Protein AF-A0A914RDG0-F1 (afdb_monomer)

Organism: Parascaris equorum (NCBI:txid6256)

Radius of gyration: 34.32 Å; Cα contacts (8 Å, |Δi|>4): 84; chains: 1; bounding box: 66×33×97 Å

pLDDT: mean 80.91, std 12.75, range [51.16, 95.94]

Mean predicted aligned error: 14.49 Å

Foldseek 3Di:
DVVVVVVVVVVVPCPVVVVVVVVVVVVVVVVVVVVCVVVVVVVVVVVVVVVVVVVVPPFQWWFWDDPPDPHTDTDGLVPDDPPTDTDDDPPHDDSDDDADDDDPDPWDWDQCCVPPVDRDTDTDDHD

Solvent-accessible surface area (backbone atoms only — not comparable to full-atom values): 8133 Å² total; per-residue (Å²): 113,70,70,59,57,54,52,56,68,64,62,70,76,50,74,78,49,58,68,53,48,68,55,45,56,62,49,53,53,50,48,52,51,53,51,51,50,53,53,49,55,52,54,51,56,59,57,51,52,59,55,53,52,55,59,70,69,56,71,59,65,31,40,35,50,54,93,95,54,93,63,82,37,82,42,52,34,90,73,66,55,97,85,66,45,71,61,84,57,95,90,59,76,84,68,63,97,76,80,73,85,78,79,92,59,98,72,51,72,45,80,45,33,93,82,71,72,44,87,64,63,44,76,64,78,66,132

InterPro domains:
  IPR001757 P-type ATPase [TIGR01494] (28-126)
  IPR008250 P-type ATPase, A domain superfamily [SSF81653] (59-126)
  IPR023298 P-type ATPase, transmembrane domain superfamily [SSF81665] (18-60)
  IPR059000 P-type ATPase, A domain [PF00122] (57-125)

Nearest PDB structures (foldseek):
  5ztf-assembly1_A  TM=7.591E-01  e=1.131E-08  Homo sapiens
  4kyt-assembly3_A  TM=6.337E-01  e=1.646E-08  Oryctolagus cuniculus
  7bt2-assembly1_A  TM=6.016E-01  e=7.774E-09  Homo sapiens
  4y3u-assembly1_A  TM=5.638E-01  e=1.282E-08  Oryctolagus cuniculus
  1su4-assembly1_A  TM=5.527E-01  e=1.282E-08  Oryctolagus cuniculus

Structure (mmCIF, N/CA/C/O backbone):
data_AF-A0A914RDG0-F1
#
_entry.id   AF-A0A914RDG0-F1
#
loop_
_atom_site.group_PDB
_atom_site.id
_atom_site.type_symbol
_atom_site.label_atom_id
_atom_site.label_alt_id
_atom_site.label_comp_id
_atom_site.label_asym_id
_atom_site.label_entity_id
_atom_site.label_seq_id
_atom_site.pdbx_PDB_ins_code
_atom_site.Cartn_x
_atom_site.Cartn_y
_atom_site.Cartn_z
_atom_site.occupancy
_atom_site.B_iso_or_equiv
_atom_site.auth_seq_id
_atom_site.auth_comp_id
_atom_site.auth_asym_id
_atom_site.auth_atom_id
_atom_site.pdbx_PDB_model_num
ATOM 1 N N . MET A 1 1 ? 46.664 15.955 -71.244 1.00 57.84 1 MET A N 1
ATOM 2 C CA . MET A 1 1 ? 45.472 15.389 -71.915 1.00 57.84 1 MET A CA 1
ATOM 3 C C . MET A 1 1 ? 45.137 13.990 -71.394 1.00 57.84 1 MET A C 1
ATOM 5 O O . MET A 1 1 ? 44.051 13.837 -70.863 1.00 57.84 1 MET A O 1
ATOM 9 N N . MET A 1 2 ? 46.070 13.022 -71.398 1.00 64.81 2 MET A N 1
ATOM 10 C CA . MET A 1 2 ? 45.848 11.676 -70.817 1.00 64.81 2 MET A CA 1
ATOM 11 C C . MET A 1 2 ? 45.463 11.668 -69.326 1.00 64.81 2 MET A C 1
ATOM 13 O O . MET A 1 2 ? 44.592 10.904 -68.937 1.00 64.81 2 MET A O 1
ATOM 17 N N . LEU A 1 3 ? 46.059 12.535 -68.496 1.00 60.88 3 LEU A N 1
ATOM 18 C CA . LEU A 1 3 ? 45.770 12.569 -67.053 1.00 60.88 3 LEU A CA 1
ATOM 19 C C . LEU A 1 3 ? 44.309 12.956 -66.739 1.00 60.88 3 LEU A C 1
ATOM 21 O O . LEU A 1 3 ? 43.731 12.453 -65.787 1.00 60.88 3 LEU A O 1
ATOM 25 N N . ILE A 1 4 ? 43.711 13.815 -67.574 1.00 74.38 4 ILE A N 1
ATOM 26 C CA . ILE A 1 4 ? 42.314 14.259 -67.440 1.00 74.38 4 ILE A CA 1
ATOM 27 C C . ILE A 1 4 ? 41.356 13.138 -67.869 1.00 74.38 4 ILE A C 1
ATOM 29 O O . ILE A 1 4 ? 40.337 12.934 -67.226 1.00 74.38 4 ILE A O 1
ATOM 33 N N . GLN A 1 5 ? 41.707 12.362 -68.902 1.00 71.31 5 GLN A N 1
ATOM 34 C CA . GLN A 1 5 ? 40.920 11.192 -69.311 1.00 71.31 5 GLN A CA 1
ATOM 35 C C . GLN A 1 5 ? 40.972 10.048 -68.292 1.00 71.31 5 GLN A C 1
ATOM 37 O O . GLN A 1 5 ? 39.977 9.356 -68.130 1.00 71.31 5 GLN A O 1
ATOM 42 N N . VAL A 1 6 ? 42.100 9.851 -67.600 1.00 73.25 6 VAL A N 1
ATOM 43 C CA . VAL A 1 6 ? 42.209 8.834 -66.540 1.00 73.25 6 VAL A CA 1
ATOM 44 C C . VAL A 1 6 ? 41.375 9.225 -65.321 1.00 73.25 6 VAL A C 1
ATOM 46 O O . VAL A 1 6 ? 40.665 8.378 -64.797 1.00 73.25 6 VAL A O 1
ATOM 49 N N . LEU A 1 7 ? 41.404 10.498 -64.907 1.00 67.56 7 LEU A N 1
ATOM 50 C CA . LEU A 1 7 ? 40.560 10.995 -63.813 1.00 67.56 7 LEU A CA 1
ATOM 51 C C . LEU A 1 7 ? 39.064 10.879 -64.141 1.00 67.56 7 LEU A C 1
ATOM 53 O O . LEU A 1 7 ? 38.317 10.363 -63.321 1.00 67.56 7 LEU A O 1
ATOM 57 N N . ALA A 1 8 ? 38.654 11.234 -65.363 1.00 69.38 8 ALA A N 1
ATOM 58 C CA . ALA A 1 8 ? 37.257 11.118 -65.791 1.00 69.38 8 ALA A CA 1
ATOM 59 C C . ALA A 1 8 ? 36.732 9.665 -65.787 1.00 69.38 8 ALA A C 1
ATOM 61 O O . ALA A 1 8 ? 35.561 9.441 -65.511 1.00 69.38 8 ALA A O 1
ATOM 62 N N . LEU A 1 9 ? 37.598 8.674 -66.040 1.00 67.75 9 LEU A N 1
ATOM 63 C CA . LEU A 1 9 ? 37.241 7.245 -66.035 1.00 67.75 9 LEU A CA 1
ATOM 64 C C . LEU A 1 9 ? 37.124 6.664 -64.610 1.00 67.75 9 LEU A C 1
ATOM 66 O O . LEU A 1 9 ? 36.488 5.632 -64.419 1.00 67.75 9 LEU A O 1
ATOM 70 N N . PHE A 1 10 ? 37.724 7.324 -63.611 1.00 62.94 10 PHE A N 1
ATOM 71 C CA . PHE A 1 10 ? 37.555 6.998 -62.188 1.00 62.94 10 PHE A CA 1
ATOM 72 C C . PHE A 1 10 ? 36.337 7.690 -61.557 1.00 62.94 10 PHE A C 1
ATOM 74 O O . PHE A 1 10 ? 35.834 7.210 -60.547 1.00 62.94 10 PHE A O 1
ATOM 81 N N . GLU A 1 11 ? 35.849 8.779 -62.153 1.00 62.38 11 GLU A N 1
ATOM 82 C CA . GLU A 1 11 ? 34.732 9.583 -61.635 1.00 62.38 11 GLU A CA 1
ATOM 83 C C . GLU A 1 11 ? 33.350 9.030 -62.054 1.00 62.38 11 GLU A C 1
ATOM 85 O O . GLU A 1 11 ? 32.352 9.291 -61.392 1.00 62.38 11 GLU A O 1
ATOM 90 N N . GLU A 1 12 ? 33.280 8.175 -63.085 1.00 55.28 12 GLU A N 1
ATOM 91 C CA . GLU A 1 12 ? 32.034 7.514 -63.524 1.00 55.28 12 GLU A CA 1
ATOM 92 C C . GLU A 1 12 ? 31.581 6.333 -62.631 1.00 55.28 12 GLU A C 1
ATOM 94 O O . GLU A 1 12 ? 30.496 5.792 -62.841 1.00 55.28 12 GLU A O 1
ATOM 99 N N . HIS A 1 13 ? 32.362 5.915 -61.622 1.00 52.62 13 HIS A N 1
ATOM 100 C CA . HIS A 1 13 ? 32.046 4.728 -60.804 1.00 52.62 13 HIS A CA 1
ATOM 101 C C . HIS A 1 13 ? 31.286 5.026 -59.486 1.00 52.62 13 HIS A C 1
ATOM 103 O O . HIS A 1 13 ? 30.970 4.092 -58.745 1.00 52.62 13 HIS A O 1
ATOM 109 N N . ASP A 1 14 ? 30.943 6.287 -59.195 1.00 57.38 14 ASP A N 1
ATOM 110 C CA . ASP A 1 14 ? 30.304 6.676 -57.920 1.00 57.38 14 ASP A CA 1
ATOM 111 C C . ASP A 1 14 ? 28.808 7.042 -58.008 1.00 57.38 14 ASP A C 1
ATOM 113 O O . ASP A 1 14 ? 28.133 7.128 -56.979 1.00 57.38 14 ASP A O 1
ATOM 117 N N . ASP A 1 15 ? 28.231 7.160 -59.207 1.00 56.81 15 ASP A N 1
ATOM 118 C CA . ASP A 1 15 ? 26.860 7.680 -59.370 1.00 56.81 15 ASP A CA 1
ATOM 119 C C . ASP A 1 15 ? 25.752 6.701 -58.920 1.00 56.81 15 ASP A C 1
ATOM 121 O O . ASP A 1 15 ? 24.653 7.112 -58.542 1.00 56.81 15 ASP A O 1
ATOM 125 N N . GLN A 1 16 ? 26.027 5.391 -58.878 1.00 51.16 16 GLN A N 1
ATOM 126 C CA . GLN A 1 16 ? 25.076 4.411 -58.327 1.00 51.16 16 GLN A CA 1
ATOM 127 C C . GLN A 1 16 ? 25.119 4.346 -56.787 1.00 51.16 16 GLN A C 1
ATOM 129 O O . GLN A 1 16 ? 24.197 3.821 -56.158 1.00 51.16 16 GLN A O 1
ATOM 134 N N . THR A 1 17 ? 26.157 4.916 -56.168 1.00 56.19 17 THR A N 1
ATOM 135 C CA . THR A 1 17 ? 26.386 4.871 -54.719 1.00 56.19 17 THR A CA 1
ATOM 136 C C . THR A 1 17 ? 25.633 5.991 -53.994 1.00 56.19 17 THR A C 1
ATOM 138 O O . THR A 1 17 ? 25.120 5.756 -52.902 1.00 56.19 17 THR A O 1
ATOM 141 N N . SER A 1 18 ? 25.458 7.172 -54.603 1.00 57.19 18 SER A N 1
ATOM 142 C CA . SER A 1 18 ? 24.853 8.352 -53.949 1.00 57.19 18 SER A CA 1
ATOM 143 C C . SER A 1 18 ? 23.359 8.221 -53.622 1.00 57.19 18 SER A C 1
ATOM 145 O O . SER A 1 18 ? 22.898 8.725 -52.598 1.00 57.19 18 SER A O 1
ATOM 147 N N . ALA A 1 19 ? 22.581 7.533 -54.463 1.00 57.88 19 ALA A N 1
ATOM 148 C CA . ALA A 1 19 ? 21.163 7.296 -54.177 1.00 57.88 19 ALA A CA 1
ATOM 149 C C . ALA A 1 19 ? 20.977 6.240 -53.076 1.00 57.88 19 ALA A C 1
ATOM 151 O O . ALA A 1 19 ? 20.054 6.338 -52.272 1.00 57.88 19 ALA A O 1
ATOM 152 N N . VAL A 1 20 ? 21.865 5.244 -53.014 1.00 60.59 20 VAL A N 1
ATOM 153 C CA . VAL A 1 20 ? 21.817 4.186 -51.998 1.00 60.59 20 VAL A CA 1
ATOM 154 C C . VAL A 1 20 ? 22.276 4.734 -50.645 1.00 60.59 20 VAL A C 1
ATOM 156 O O . VAL A 1 20 ? 21.608 4.490 -49.643 1.00 60.59 20 VAL A O 1
ATOM 159 N N . THR A 1 21 ? 23.338 5.546 -50.595 1.00 62.62 21 THR A N 1
ATOM 160 C CA . THR A 1 21 ? 23.812 6.170 -49.346 1.00 62.62 21 THR A CA 1
ATOM 161 C C . THR A 1 21 ? 22.784 7.122 -48.732 1.00 62.62 21 THR A C 1
ATOM 163 O O . THR A 1 21 ? 22.604 7.098 -47.513 1.00 62.62 21 THR A O 1
ATOM 166 N N . ALA A 1 22 ? 22.029 7.862 -49.555 1.00 68.62 22 ALA A N 1
ATOM 167 C CA . ALA A 1 22 ? 20.974 8.769 -49.089 1.00 68.62 22 ALA A CA 1
ATOM 168 C C . ALA A 1 22 ? 19.852 8.064 -48.299 1.00 68.62 22 ALA A C 1
ATOM 170 O O . ALA A 1 22 ? 19.275 8.658 -47.389 1.00 68.62 22 ALA A O 1
ATOM 171 N N . PHE A 1 23 ? 19.547 6.797 -48.608 1.00 74.56 23 PHE A N 1
ATOM 172 C CA . PHE A 1 23 ? 18.579 5.996 -47.844 1.00 74.56 23 PHE A CA 1
ATOM 173 C C . PHE A 1 23 ? 19.227 5.144 -46.745 1.00 74.56 23 PHE A C 1
ATOM 175 O O . PHE A 1 23 ? 18.549 4.770 -45.787 1.00 74.56 23 PHE A O 1
ATOM 182 N N . VAL A 1 24 ? 20.527 4.855 -46.842 1.00 81.88 24 VAL A N 1
ATOM 183 C CA . VAL A 1 24 ? 21.267 4.078 -45.835 1.00 81.88 24 VAL A CA 1
ATOM 184 C C . VAL A 1 24 ? 21.452 4.869 -44.541 1.00 81.88 24 VAL A C 1
ATOM 186 O O . VAL A 1 24 ? 21.242 4.308 -43.469 1.00 81.88 24 VAL A O 1
ATOM 189 N N . GLU A 1 25 ? 21.774 6.163 -44.604 1.00 79.44 25 GLU A N 1
ATOM 190 C CA . GLU A 1 25 ? 21.945 7.001 -43.404 1.00 79.44 25 GLU A CA 1
ATOM 191 C C . GLU A 1 25 ? 20.705 7.026 -42.480 1.00 79.44 25 GLU A C 1
ATOM 193 O O . GLU A 1 25 ? 20.824 6.635 -41.312 1.00 79.44 25 GLU A O 1
ATOM 198 N N . PRO A 1 26 ? 19.497 7.405 -42.952 1.00 86.25 26 PRO A N 1
ATOM 199 C CA . PRO A 1 26 ? 18.299 7.394 -42.112 1.00 86.25 26 PRO A CA 1
ATOM 200 C C . PRO A 1 26 ? 17.902 5.978 -41.674 1.00 86.25 26 PRO A C 1
ATOM 202 O O . PRO A 1 26 ? 17.372 5.805 -40.575 1.00 86.25 26 PRO A O 1
ATOM 205 N N . PHE A 1 27 ? 18.189 4.956 -42.487 1.00 87.69 27 PHE A N 1
ATOM 206 C CA . PHE A 1 27 ? 17.930 3.562 -42.129 1.00 87.69 27 PHE A CA 1
ATOM 207 C C . PHE A 1 27 ? 18.814 3.088 -40.967 1.00 87.69 27 PHE A C 1
ATOM 209 O O . PHE A 1 27 ? 18.317 2.458 -40.034 1.00 87.69 27 PHE A O 1
ATOM 216 N N . VAL A 1 28 ? 20.104 3.431 -40.974 1.00 88.69 28 VAL A N 1
ATOM 217 C CA . VAL A 1 28 ? 21.034 3.098 -39.884 1.00 88.69 28 VAL A CA 1
ATOM 218 C C . VAL A 1 28 ? 20.631 3.807 -38.589 1.00 88.69 28 VAL A C 1
ATOM 220 O O . VAL A 1 28 ? 20.609 3.175 -37.533 1.00 88.69 28 VAL A O 1
ATOM 223 N N . ILE A 1 29 ? 20.244 5.085 -38.658 1.00 90.44 29 ILE A N 1
ATOM 224 C CA . ILE A 1 29 ? 19.747 5.830 -37.489 1.00 90.44 29 ILE A CA 1
ATOM 225 C C . ILE A 1 29 ? 18.484 5.167 -36.925 1.00 90.44 29 ILE A C 1
ATOM 227 O O . ILE A 1 29 ? 18.398 4.937 -35.718 1.00 90.44 29 ILE A O 1
ATOM 231 N N . LEU A 1 30 ? 17.525 4.809 -37.786 1.00 92.44 30 LEU A N 1
ATOM 232 C CA . LEU A 1 30 ? 16.301 4.121 -37.373 1.00 92.44 30 LEU A CA 1
ATOM 233 C C . LEU A 1 30 ? 16.607 2.773 -36.706 1.00 92.44 30 LEU A C 1
ATOM 235 O O . LEU A 1 30 ? 16.019 2.450 -35.675 1.00 92.44 30 LEU A O 1
ATOM 239 N N . LEU A 1 31 ? 17.557 2.013 -37.252 1.00 94.31 31 LEU A N 1
ATOM 240 C CA . LEU A 1 31 ? 17.991 0.737 -36.687 1.00 94.31 31 LEU A CA 1
ATOM 241 C C . LEU A 1 31 ? 18.600 0.921 -35.290 1.00 94.31 31 LEU A C 1
ATOM 243 O O . LEU A 1 31 ? 18.240 0.183 -34.373 1.00 94.31 31 LEU A O 1
ATOM 247 N N . ILE A 1 32 ? 19.458 1.929 -35.098 1.00 95.12 32 ILE A N 1
ATOM 248 C CA . ILE A 1 32 ? 20.034 2.259 -33.784 1.00 95.12 32 ILE A CA 1
ATOM 249 C C . ILE A 1 32 ? 18.934 2.657 -32.792 1.00 95.12 32 ILE A C 1
ATOM 251 O O . ILE A 1 32 ? 18.952 2.203 -31.650 1.00 95.12 32 ILE A O 1
ATOM 255 N N . LEU A 1 33 ? 17.954 3.462 -33.213 1.00 95.94 33 LEU A N 1
ATOM 256 C CA . LEU A 1 33 ? 16.827 3.847 -32.358 1.00 95.94 33 LEU A CA 1
ATOM 257 C C . LEU A 1 33 ? 15.982 2.639 -31.943 1.00 95.94 33 LEU A C 1
ATOM 259 O O . LEU A 1 33 ? 15.647 2.518 -30.768 1.00 95.94 33 LEU A O 1
ATOM 263 N N . ILE A 1 34 ? 15.682 1.723 -32.869 1.00 95.56 34 ILE A N 1
ATOM 264 C CA . ILE A 1 34 ? 14.944 0.486 -32.571 1.00 95.56 34 ILE A CA 1
ATOM 265 C C . ILE A 1 34 ? 15.741 -0.402 -31.611 1.00 95.56 34 ILE A C 1
ATOM 267 O O . ILE A 1 34 ? 15.174 -0.932 -30.652 1.00 95.56 34 ILE A O 1
ATOM 271 N N . ALA A 1 35 ? 17.049 -0.547 -31.833 1.00 94.31 35 ALA A N 1
ATOM 272 C CA . ALA A 1 35 ? 17.922 -1.312 -30.951 1.00 94.31 35 ALA A CA 1
ATOM 273 C C . ALA A 1 35 ? 17.952 -0.706 -29.538 1.00 94.31 35 ALA A C 1
ATOM 275 O O . ALA A 1 35 ? 17.710 -1.418 -28.563 1.00 94.31 35 ALA A O 1
ATOM 276 N N . ASN A 1 36 ? 18.154 0.610 -29.427 1.00 94.56 36 ASN A N 1
ATOM 277 C CA . ASN A 1 36 ? 18.160 1.323 -28.150 1.00 94.56 36 ASN A CA 1
ATOM 278 C C . ASN A 1 36 ? 16.804 1.251 -27.441 1.00 94.56 36 ASN A C 1
ATOM 280 O O . ASN A 1 36 ? 16.768 1.023 -26.237 1.00 94.56 36 ASN A O 1
ATOM 284 N N . ALA A 1 37 ? 15.693 1.386 -28.169 1.00 92.69 37 ALA A N 1
ATOM 285 C CA . ALA A 1 37 ? 14.354 1.252 -27.603 1.00 92.69 37 ALA A CA 1
ATOM 286 C C . ALA A 1 37 ? 14.096 -0.174 -27.099 1.00 92.69 37 ALA A C 1
ATOM 288 O O . ALA A 1 37 ? 13.584 -0.352 -26.000 1.00 92.69 37 ALA A O 1
ATOM 289 N N . THR A 1 38 ? 14.498 -1.194 -27.861 1.00 92.62 38 THR A N 1
ATOM 290 C CA . THR A 1 38 ? 14.329 -2.602 -27.465 1.00 92.62 38 THR A CA 1
ATOM 291 C C . THR A 1 38 ? 15.142 -2.925 -26.212 1.00 92.62 38 THR A C 1
ATOM 293 O O . THR A 1 38 ? 14.619 -3.526 -25.274 1.00 92.62 38 THR A O 1
ATOM 296 N N . VAL A 1 39 ? 16.407 -2.495 -26.169 1.00 92.00 39 VAL A N 1
ATOM 297 C CA . VAL A 1 39 ? 17.270 -2.655 -24.990 1.00 92.00 39 VAL A CA 1
ATOM 298 C C . VAL A 1 39 ? 16.719 -1.864 -23.803 1.00 92.00 39 VAL A C 1
ATOM 300 O O . VAL A 1 39 ? 16.671 -2.405 -22.701 1.00 92.00 39 VAL A O 1
ATOM 303 N N . GLY A 1 40 ? 16.253 -0.632 -24.023 1.00 88.31 40 GLY A N 1
ATOM 304 C CA . GLY A 1 40 ? 15.640 0.209 -22.995 1.00 88.31 40 GLY A CA 1
ATOM 305 C C . GLY A 1 40 ? 14.410 -0.446 -22.369 1.00 88.31 40 GLY A C 1
ATOM 306 O O . GLY A 1 40 ? 14.372 -0.633 -21.157 1.00 88.31 40 GLY A O 1
ATOM 307 N N . VAL A 1 41 ? 13.463 -0.907 -23.194 1.00 89.44 41 VAL A N 1
ATOM 308 C CA . VAL A 1 41 ? 12.257 -1.613 -22.727 1.00 89.44 41 VAL A CA 1
ATOM 309 C C . VAL A 1 41 ? 12.619 -2.905 -21.992 1.00 89.44 41 VAL A C 1
ATOM 311 O O . VAL A 1 41 ? 11.995 -3.239 -20.987 1.00 89.44 41 VAL A O 1
ATOM 314 N N . TRP A 1 42 ? 13.626 -3.653 -22.454 1.00 86.06 42 TRP A N 1
ATOM 315 C CA . TRP A 1 42 ? 14.043 -4.873 -21.760 1.00 86.06 42 TRP A CA 1
ATOM 316 C C . TRP A 1 42 ? 14.661 -4.575 -20.385 1.00 86.06 42 TRP A C 1
ATOM 318 O O . TRP A 1 42 ? 14.346 -5.257 -19.408 1.00 86.06 42 TRP A O 1
ATOM 328 N N . GLN A 1 43 ? 15.496 -3.541 -20.282 1.00 82.88 43 GLN A N 1
ATOM 329 C CA . GLN A 1 43 ? 16.085 -3.124 -19.008 1.00 82.88 43 GLN A CA 1
ATOM 330 C C . GLN A 1 43 ? 15.025 -2.619 -18.023 1.00 82.88 43 GLN A C 1
ATOM 332 O O . GLN A 1 43 ? 15.079 -2.974 -16.846 1.00 82.88 43 GLN A O 1
ATOM 337 N N . GLU A 1 44 ? 14.041 -1.860 -18.506 1.00 81.00 44 GLU A N 1
ATOM 338 C CA . GLU A 1 44 ? 12.943 -1.335 -17.690 1.00 81.00 44 GLU A CA 1
ATOM 339 C C . GLU A 1 44 ? 12.074 -2.464 -17.123 1.00 81.00 44 GLU A C 1
ATOM 341 O O . GLU A 1 44 ? 11.879 -2.548 -15.909 1.00 81.00 44 GLU A O 1
ATOM 346 N N . ARG A 1 45 ? 11.675 -3.431 -17.963 1.00 76.00 45 ARG A N 1
ATOM 347 C CA . ARG A 1 45 ? 10.885 -4.590 -17.506 1.00 76.00 45 ARG A CA 1
ATOM 348 C C . ARG A 1 45 ? 11.626 -5.456 -16.486 1.00 76.00 45 ARG A C 1
ATOM 350 O O . ARG A 1 45 ? 11.000 -5.992 -15.573 1.00 76.00 45 ARG A O 1
ATOM 357 N N . ASN A 1 46 ? 12.947 -5.594 -16.615 1.00 74.94 46 ASN A N 1
ATOM 358 C CA . ASN A 1 46 ? 13.754 -6.317 -15.629 1.00 74.94 46 ASN A CA 1
ATOM 359 C C . ASN A 1 46 ? 13.845 -5.578 -14.284 1.00 74.94 46 ASN A C 1
ATOM 361 O O . ASN A 1 46 ? 13.923 -6.232 -13.244 1.00 74.94 46 ASN A O 1
ATOM 365 N N . ALA A 1 47 ? 13.848 -4.243 -14.289 1.00 69.69 47 ALA A N 1
ATOM 366 C CA . ALA A 1 47 ? 13.901 -3.445 -13.068 1.00 69.69 47 ALA A CA 1
ATOM 367 C C . ALA A 1 47 ? 12.564 -3.470 -12.303 1.00 69.69 47 ALA A C 1
ATOM 369 O O . ALA A 1 47 ? 12.560 -3.632 -11.082 1.00 69.69 47 ALA A O 1
ATOM 370 N N . GLU A 1 48 ? 11.436 -3.373 -13.011 1.00 68.38 48 GLU A N 1
ATOM 371 C CA . GLU A 1 48 ? 10.096 -3.397 -12.404 1.00 68.38 48 GLU A CA 1
ATOM 372 C C . GLU A 1 48 ? 9.764 -4.755 -11.769 1.00 68.38 48 GLU A C 1
ATOM 374 O O . GLU A 1 48 ? 9.258 -4.809 -10.646 1.00 68.38 48 GLU A O 1
ATOM 379 N N . GLY A 1 49 ? 10.125 -5.860 -12.432 1.00 69.00 49 GLY A N 1
ATOM 380 C CA . GLY A 1 49 ? 9.804 -7.208 -11.950 1.00 69.00 49 GLY A CA 1
ATOM 381 C C . GLY A 1 49 ? 10.400 -7.547 -10.578 1.00 69.00 49 GLY A C 1
ATOM 382 O O . GLY A 1 49 ? 9.790 -8.285 -9.805 1.00 69.00 49 GLY A O 1
ATOM 383 N N . ALA A 1 50 ? 11.563 -6.984 -10.235 1.00 63.50 50 ALA A N 1
ATOM 384 C CA . ALA A 1 50 ? 12.186 -7.203 -8.929 1.00 63.50 50 ALA A CA 1
ATOM 385 C C . ALA A 1 50 ? 11.425 -6.501 -7.789 1.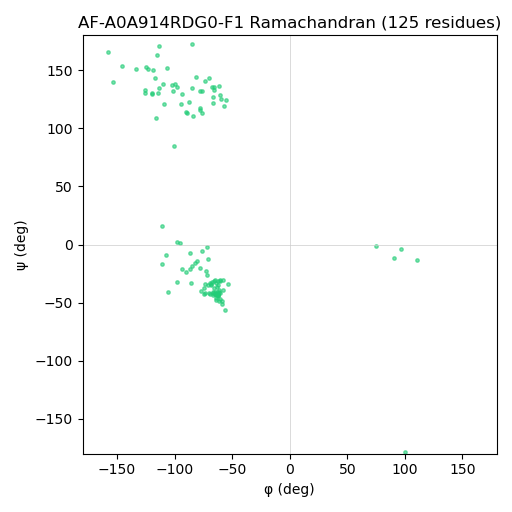00 63.50 50 ALA A C 1
ATOM 387 O O . ALA A 1 50 ? 11.353 -7.029 -6.680 1.00 63.50 50 ALA A O 1
ATOM 388 N N . ILE A 1 51 ? 10.845 -5.328 -8.055 1.00 63.75 51 ILE A N 1
ATOM 389 C CA . ILE A 1 51 ? 10.083 -4.555 -7.064 1.00 63.75 51 ILE A CA 1
ATOM 390 C C . ILE A 1 51 ? 8.689 -5.161 -6.869 1.00 63.75 51 ILE A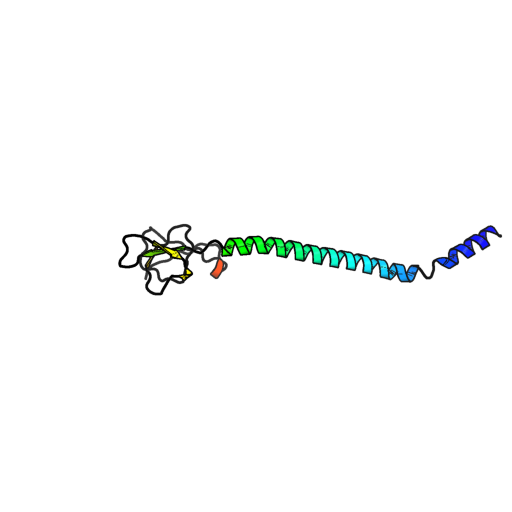 C 1
ATOM 392 O O . ILE A 1 51 ? 8.221 -5.248 -5.733 1.00 63.75 51 ILE A O 1
ATOM 396 N N . GLU A 1 52 ? 8.047 -5.600 -7.954 1.00 66.19 52 GLU A N 1
ATOM 397 C CA . GLU A 1 52 ? 6.737 -6.265 -7.921 1.00 66.19 52 GLU A CA 1
ATOM 398 C C . GLU A 1 52 ? 6.794 -7.540 -7.065 1.00 66.19 52 GLU A C 1
ATOM 400 O O . GLU A 1 52 ? 6.010 -7.699 -6.131 1.00 66.19 52 GLU A O 1
ATOM 405 N N . ALA A 1 53 ? 7.802 -8.390 -7.300 1.00 60.78 53 ALA A N 1
ATOM 406 C CA . ALA A 1 53 ? 7.980 -9.626 -6.545 1.00 60.78 53 ALA A CA 1
ATOM 407 C C . ALA A 1 53 ? 8.198 -9.355 -5.048 1.00 60.78 53 ALA A C 1
ATOM 409 O O . ALA A 1 53 ? 7.619 -10.037 -4.210 1.00 60.78 53 ALA A O 1
ATOM 410 N N . LEU A 1 54 ? 8.986 -8.337 -4.681 1.00 60.19 54 LEU A N 1
ATOM 411 C CA . LEU A 1 54 ? 9.205 -7.994 -3.271 1.00 60.19 54 LEU A CA 1
ATOM 412 C C . LEU A 1 54 ? 7.929 -7.499 -2.575 1.00 60.19 54 LEU A C 1
ATOM 414 O O . LEU A 1 54 ? 7.708 -7.851 -1.418 1.00 60.19 54 LEU A O 1
ATOM 418 N N . L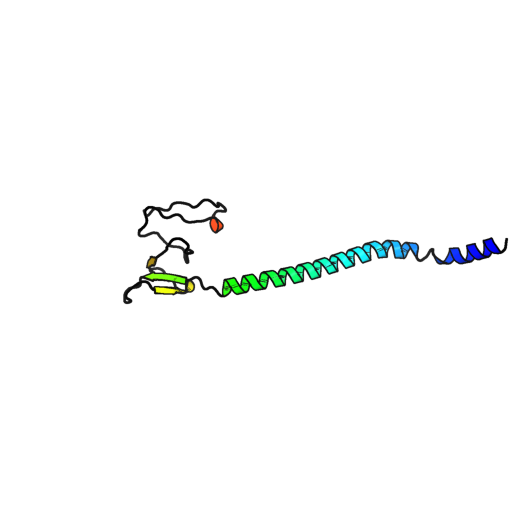YS A 1 55 ? 7.076 -6.735 -3.270 1.00 59.25 55 LYS A N 1
ATOM 419 C CA . LYS A 1 55 ? 5.777 -6.293 -2.733 1.00 59.25 55 LYS A CA 1
ATOM 420 C C . LYS A 1 55 ? 4.793 -7.448 -2.553 1.00 59.25 55 LYS A C 1
ATOM 422 O O . LYS A 1 55 ? 3.990 -7.414 -1.628 1.00 59.25 55 LYS A O 1
ATOM 427 N N . GLU A 1 56 ? 4.862 -8.464 -3.405 1.00 57.84 56 GLU A N 1
ATOM 428 C CA . GLU A 1 56 ? 4.012 -9.656 -3.310 1.00 57.84 56 GLU A CA 1
ATOM 429 C C . GLU A 1 56 ? 4.402 -10.561 -2.120 1.00 57.84 56 GLU A C 1
ATOM 431 O O . GLU A 1 56 ? 3.555 -11.254 -1.554 1.00 57.84 56 GLU A O 1
ATOM 436 N N . TYR A 1 57 ? 5.673 -10.515 -1.691 1.00 51.22 57 TYR A N 1
ATOM 437 C CA . TYR A 1 57 ? 6.202 -11.317 -0.578 1.00 51.22 57 TYR A CA 1
ATOM 438 C C . TYR A 1 57 ? 6.025 -10.709 0.817 1.00 51.22 57 TYR A C 1
ATOM 440 O O . TYR A 1 57 ? 6.296 -11.405 1.800 1.00 51.22 57 TYR A O 1
ATOM 448 N N . GLU A 1 58 ? 5.565 -9.465 0.940 1.00 59.22 58 GLU A N 1
ATOM 449 C CA . GLU A 1 58 ? 5.235 -8.863 2.233 1.00 59.22 58 GLU A CA 1
ATOM 450 C C . GLU A 1 58 ? 3.714 -8.926 2.437 1.00 59.22 58 GLU A C 1
ATOM 452 O O . GLU A 1 58 ? 3.000 -7.990 2.075 1.00 59.22 58 GLU A O 1
ATOM 457 N N . PRO A 1 59 ? 3.168 -10.050 2.955 1.00 61.50 59 PRO A N 1
ATOM 458 C CA . PRO A 1 59 ? 1.739 -10.144 3.186 1.00 61.50 59 PRO A CA 1
ATOM 459 C C . PRO A 1 59 ? 1.335 -9.038 4.153 1.00 61.50 59 PRO A C 1
ATOM 461 O O . PRO A 1 59 ? 1.884 -8.937 5.250 1.00 61.50 59 PRO A O 1
ATOM 464 N N . GLU A 1 60 ? 0.361 -8.222 3.757 1.00 76.50 60 GLU A N 1
ATOM 465 C CA . GLU A 1 60 ? -0.233 -7.250 4.665 1.00 76.50 60 GLU A CA 1
ATOM 466 C C . GLU A 1 60 ? -0.774 -8.005 5.880 1.00 76.50 60 GLU A C 1
ATOM 468 O O . GLU A 1 60 ? -1.609 -8.906 5.760 1.00 76.50 60 GLU A O 1
ATOM 473 N N . MET A 1 61 ? -0.242 -7.686 7.057 1.00 86.12 61 MET A N 1
ATOM 474 C CA . MET A 1 61 ? -0.655 -8.307 8.308 1.00 86.12 61 MET A CA 1
ATOM 475 C C . MET A 1 61 ? -1.626 -7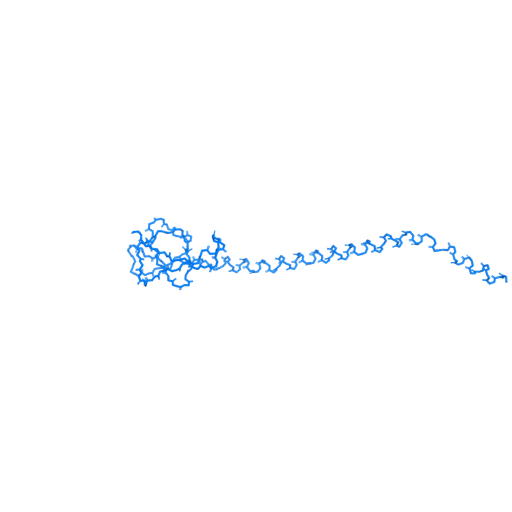.382 9.037 1.00 86.12 61 MET A C 1
ATOM 477 O O . MET A 1 61 ? -1.407 -6.176 9.129 1.00 86.12 61 MET A O 1
ATOM 481 N N . ALA A 1 62 ? -2.679 -7.961 9.604 1.00 90.12 62 ALA A N 1
ATOM 482 C CA . ALA A 1 62 ? -3.699 -7.267 10.372 1.00 90.12 62 ALA A CA 1
ATOM 483 C C . ALA A 1 62 ? -3.654 -7.699 11.842 1.00 90.12 62 ALA A C 1
ATOM 485 O O . ALA A 1 62 ? -3.590 -8.892 12.151 1.00 90.12 62 ALA A O 1
ATOM 486 N N . LYS A 1 63 ? -3.717 -6.723 12.753 1.00 91.81 63 LYS A N 1
ATOM 487 C CA . LYS A 1 63 ? -3.868 -6.945 14.197 1.00 91.81 63 LYS A CA 1
ATOM 488 C C . LYS A 1 63 ? -5.349 -7.129 14.510 1.00 91.81 63 LYS A C 1
ATOM 490 O O . LYS A 1 63 ? -6.107 -6.171 14.417 1.00 91.81 63 LYS A O 1
ATOM 495 N N . VAL A 1 64 ? -5.766 -8.332 14.885 1.00 92.56 64 VAL A N 1
ATOM 496 C CA . VAL A 1 64 ? -7.169 -8.651 15.183 1.00 92.56 64 VAL A CA 1
ATOM 497 C C . VAL A 1 64 ? -7.378 -9.102 16.619 1.00 92.56 64 VAL A C 1
ATOM 499 O O . VAL A 1 64 ? -6.522 -9.747 17.231 1.00 92.56 64 VAL A O 1
ATOM 502 N N . ILE A 1 65 ? -8.569 -8.810 17.128 1.00 90.19 65 ILE A N 1
ATOM 503 C CA . ILE A 1 65 ? -9.075 -9.244 18.423 1.00 90.19 65 ILE A CA 1
ATOM 504 C C . ILE A 1 65 ? -10.288 -10.139 18.142 1.00 90.19 65 ILE A C 1
ATOM 506 O O . ILE A 1 65 ? -11.334 -9.665 17.705 1.00 90.19 65 ILE A O 1
ATOM 510 N N . ARG A 1 66 ? -10.138 -11.450 18.366 1.00 88.69 66 ARG A N 1
ATOM 511 C CA . ARG A 1 66 ? -11.197 -12.460 18.187 1.00 88.69 66 ARG A CA 1
ATOM 512 C C . ARG A 1 66 ? -11.522 -13.126 19.520 1.00 88.69 66 ARG A C 1
ATOM 514 O O . ARG A 1 66 ? -10.618 -13.398 20.313 1.00 88.69 66 ARG A O 1
ATOM 521 N N . GLU A 1 67 ? -12.797 -13.431 19.744 1.00 77.69 67 GLU A N 1
ATOM 522 C CA . GLU A 1 67 ? -13.239 -14.149 20.940 1.00 77.69 67 GLU A CA 1
ATOM 523 C C . GLU A 1 67 ? -12.605 -15.550 21.009 1.00 77.69 67 GLU A C 1
ATOM 525 O O . GLU A 1 67 ? -12.506 -16.263 20.012 1.00 77.69 67 GLU A O 1
ATOM 530 N N . GLY A 1 68 ? -12.136 -15.940 22.197 1.00 75.62 68 GLY A N 1
ATOM 531 C CA . GLY A 1 68 ? -11.540 -17.261 22.443 1.00 75.62 68 GLY A CA 1
ATOM 532 C C . GLY A 1 68 ? -10.010 -17.325 22.388 1.00 75.62 68 GLY A C 1
ATOM 533 O O . GLY A 1 68 ? -9.437 -18.363 22.720 1.00 75.62 68 GLY A O 1
ATOM 534 N N . LYS A 1 69 ? -9.322 -16.231 22.046 1.00 76.38 69 LYS A N 1
ATOM 535 C CA . LYS A 1 69 ? -7.861 -16.129 22.169 1.00 76.38 69 LYS A CA 1
ATOM 536 C C . LYS A 1 69 ? -7.489 -14.898 22.991 1.00 76.38 69 LYS A C 1
ATOM 538 O O . LYS A 1 69 ? -8.016 -13.813 22.780 1.00 76.38 69 LYS A O 1
ATOM 543 N N . HIS A 1 70 ? -6.589 -15.082 23.954 1.00 72.44 70 HIS A N 1
ATOM 544 C CA . HIS A 1 70 ? -6.136 -13.999 24.820 1.00 72.44 70 HIS A CA 1
ATOM 545 C C . HIS A 1 70 ? -5.116 -13.132 24.071 1.00 72.44 70 HIS A C 1
ATOM 547 O O . HIS A 1 70 ? -4.031 -13.607 23.741 1.00 72.44 70 HIS A O 1
ATOM 553 N N . GLY A 1 71 ? -5.464 -11.866 23.833 1.00 81.81 71 GLY A N 1
ATOM 554 C CA . GLY A 1 71 ? -4.569 -10.855 23.264 1.00 81.81 71 GLY A CA 1
ATOM 555 C C . GLY A 1 71 ? -4.759 -10.580 21.769 1.00 81.81 71 GLY A C 1
ATOM 556 O O . GLY A 1 71 ? -5.638 -11.133 21.108 1.00 81.81 71 GLY A O 1
ATOM 557 N N . ILE A 1 72 ? -3.914 -9.681 21.260 1.00 86.06 72 ILE A N 1
ATOM 558 C CA . ILE A 1 72 ? -3.885 -9.251 19.859 1.00 86.06 72 ILE A CA 1
ATOM 559 C 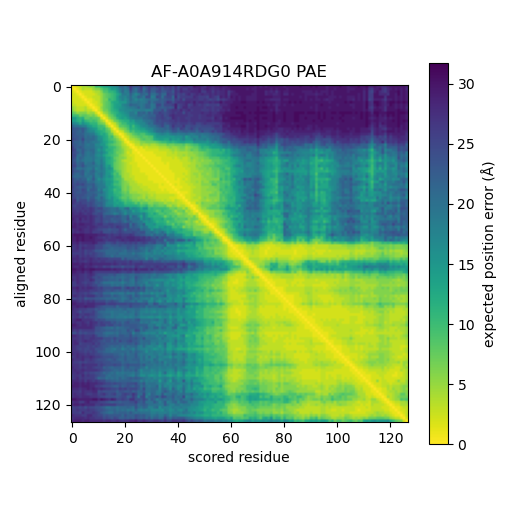C . ILE A 1 72 ? -3.226 -10.345 19.019 1.00 86.06 72 ILE A C 1
ATOM 561 O O . ILE A 1 72 ? -2.152 -10.844 19.362 1.00 86.06 72 ILE A O 1
ATOM 565 N N . GLN A 1 73 ? -3.853 -10.704 17.904 1.00 89.38 73 GLN A N 1
ATOM 566 C CA . GLN A 1 73 ? -3.309 -11.665 16.950 1.00 89.38 73 GLN A CA 1
ATOM 567 C C . GLN A 1 73 ? -2.905 -10.976 15.660 1.00 89.38 73 GLN A C 1
ATOM 569 O O . GLN A 1 73 ? -3.654 -10.162 15.134 1.00 89.38 73 GLN A O 1
ATOM 574 N N . MET A 1 74 ? -1.759 -11.372 15.116 1.00 89.19 74 MET A N 1
ATOM 575 C CA . MET A 1 74 ? -1.379 -11.025 13.753 1.00 89.19 74 MET A CA 1
ATOM 576 C C . MET A 1 74 ? -1.928 -12.103 12.820 1.00 89.19 74 MET A C 1
ATOM 578 O O . MET A 1 74 ? -1.490 -13.253 12.888 1.00 89.19 74 MET A O 1
ATOM 582 N N . ILE A 1 75 ? -2.880 -11.740 11.967 1.00 89.75 75 ILE A N 1
ATOM 583 C CA . ILE A 1 75 ? -3.360 -12.593 10.873 1.00 89.75 75 ILE A CA 1
ATOM 584 C C . ILE A 1 75 ? -3.023 -11.939 9.538 1.00 89.75 75 ILE A C 1
ATOM 586 O O . ILE A 1 75 ? -2.729 -10.746 9.485 1.00 89.75 75 ILE A O 1
ATOM 590 N N . ARG A 1 76 ? -3.061 -12.703 8.451 1.00 89.19 76 ARG A N 1
ATOM 591 C CA . ARG A 1 76 ? -2.932 -12.112 7.117 1.00 89.19 76 ARG A CA 1
ATOM 592 C C . ARG A 1 76 ? -4.195 -11.314 6.784 1.00 89.19 76 ARG A C 1
ATOM 594 O O . ARG A 1 76 ? -5.296 -11.736 7.128 1.00 89.19 76 ARG A O 1
ATOM 601 N N . ALA A 1 77 ? -4.050 -10.190 6.087 1.00 87.25 77 ALA A N 1
ATOM 602 C CA . ALA A 1 77 ? -5.169 -9.339 5.681 1.00 87.25 77 ALA A CA 1
ATOM 603 C C . ALA A 1 77 ? -6.207 -10.095 4.832 1.00 87.25 77 ALA A C 1
ATOM 605 O O . ALA A 1 77 ? -7.399 -9.834 4.938 1.00 87.25 77 ALA A O 1
ATOM 606 N N . ASN A 1 78 ? -5.778 -11.096 4.056 1.00 86.44 78 ASN A N 1
ATOM 607 C CA . ASN A 1 78 ? -6.669 -11.955 3.271 1.00 86.44 78 ASN A CA 1
ATOM 608 C C . ASN A 1 78 ? -7.517 -12.938 4.109 1.00 86.44 78 ASN A C 1
ATOM 610 O O . ASN A 1 78 ? -8.446 -13.537 3.575 1.00 86.44 78 ASN A O 1
ATOM 614 N N . GLU A 1 79 ? -7.213 -13.114 5.397 1.00 89.06 79 GLU A N 1
ATOM 615 C CA . GLU A 1 79 ? -7.973 -13.949 6.339 1.00 89.06 79 GLU A CA 1
ATOM 616 C C . GLU A 1 79 ? -8.955 -13.126 7.199 1.00 89.06 79 GLU A C 1
ATOM 618 O O . GLU A 1 79 ? -9.624 -13.683 8.081 1.00 89.06 79 GLU A O 1
ATOM 623 N N . LEU A 1 80 ? -9.031 -11.806 6.975 1.00 89.31 80 LEU A N 1
ATOM 624 C CA . LEU A 1 80 ? -10.0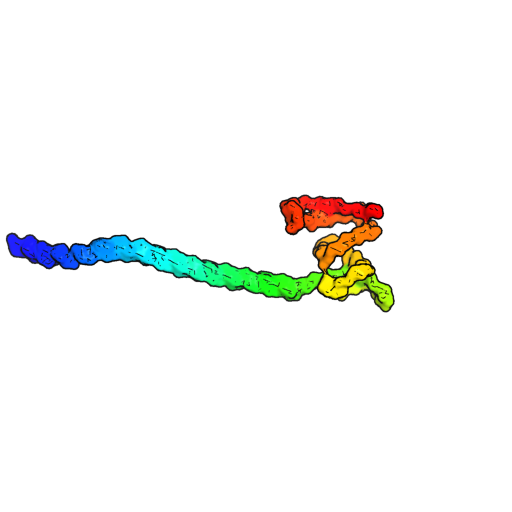04 -10.928 7.623 1.00 89.31 80 LEU A CA 1
ATOM 625 C C . LEU A 1 80 ? -11.418 -11.249 7.145 1.00 89.31 80 LEU A C 1
ATOM 627 O O . LEU A 1 80 ? -11.675 -11.384 5.947 1.00 89.31 80 LEU A O 1
ATOM 631 N N . VAL A 1 81 ? -12.351 -11.313 8.091 1.00 90.62 81 VAL A N 1
ATOM 632 C CA . VAL A 1 81 ? -13.775 -11.512 7.805 1.00 90.62 81 VAL A CA 1
ATOM 633 C C . VAL A 1 81 ? -14.617 -10.378 8.394 1.00 90.62 81 VAL A C 1
ATOM 635 O O . VAL A 1 81 ? -14.248 -9.805 9.425 1.00 90.62 81 VAL A O 1
ATOM 638 N N . PRO A 1 82 ? -15.771 -10.041 7.782 1.00 90.19 82 PRO A N 1
ATOM 639 C CA . PRO A 1 82 ? -16.696 -9.077 8.366 1.00 90.19 82 PRO A CA 1
ATOM 640 C C . PRO A 1 82 ? -17.095 -9.494 9.787 1.00 90.19 82 PRO A C 1
ATOM 642 O O . PRO A 1 82 ? -17.590 -10.601 9.997 1.00 90.19 82 PRO A O 1
ATOM 645 N N . GLY A 1 83 ? -16.882 -8.603 10.756 1.00 87.81 83 GLY A N 1
ATOM 646 C CA . GLY A 1 83 ? -17.101 -8.864 12.183 1.00 87.81 83 GLY A CA 1
ATOM 647 C C . GLY A 1 83 ? -15.816 -8.939 13.009 1.00 87.81 83 GLY A C 1
ATOM 648 O O . GLY A 1 83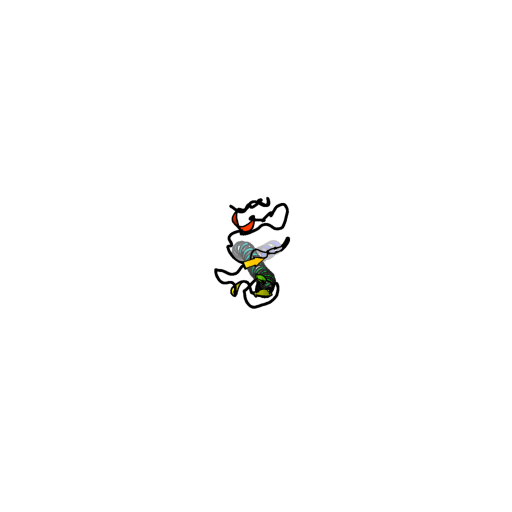 ? -15.888 -8.841 14.232 1.00 87.81 83 GLY A O 1
ATOM 649 N N . ASP A 1 84 ? -14.649 -9.043 12.368 1.00 90.44 84 ASP A N 1
ATOM 650 C CA . ASP A 1 84 ? -13.369 -8.933 13.067 1.00 90.44 84 ASP A CA 1
ATOM 651 C C . ASP A 1 84 ? -13.161 -7.523 13.639 1.00 90.44 84 ASP A C 1
ATOM 653 O O . ASP A 1 84 ? -13.377 -6.512 12.967 1.00 90.44 84 ASP A O 1
ATOM 657 N N . ILE A 1 85 ? -12.690 -7.456 14.888 1.00 91.19 85 ILE A N 1
ATOM 658 C CA . ILE A 1 85 ? -12.240 -6.209 15.509 1.00 91.19 85 ILE A CA 1
ATOM 659 C C . ILE A 1 85 ? -10.755 -6.055 15.203 1.00 91.19 85 ILE A C 1
ATOM 661 O O . ILE A 1 85 ? -9.937 -6.846 15.673 1.00 91.19 85 ILE A O 1
ATOM 665 N N . VAL A 1 86 ? -10.412 -5.035 14.422 1.00 91.88 86 VAL A N 1
ATOM 666 C CA . VAL A 1 86 ? -9.031 -4.734 14.034 1.00 91.88 86 VAL A CA 1
ATOM 667 C C . VAL A 1 86 ? -8.496 -3.576 14.871 1.00 91.88 86 VAL A C 1
ATOM 669 O O . VAL A 1 86 ? -9.183 -2.577 15.084 1.00 91.88 86 VAL A O 1
ATOM 672 N N . GLU A 1 87 ? -7.253 -3.697 15.323 1.00 91.50 87 GLU A N 1
ATOM 673 C CA . GLU A 1 87 ? -6.508 -2.620 15.968 1.00 91.50 87 GLU A CA 1
ATOM 674 C C . GLU A 1 87 ? -5.516 -2.004 14.977 1.00 91.50 87 GLU A C 1
ATOM 676 O O . GLU A 1 87 ? -4.771 -2.713 14.306 1.00 91.50 87 GLU A O 1
ATOM 681 N N . VAL A 1 88 ? -5.487 -0.675 14.886 1.00 90.94 88 VAL A N 1
ATOM 682 C CA . VAL A 1 88 ? -4.594 0.053 13.976 1.00 90.94 88 VAL A CA 1
ATOM 683 C C . VAL A 1 88 ? -3.796 1.075 14.774 1.00 90.94 88 VAL A C 1
ATOM 685 O O . VAL A 1 88 ? -4.356 1.843 15.559 1.00 90.94 88 VAL A O 1
ATOM 688 N N . SER A 1 89 ? -2.482 1.080 14.573 1.00 89.94 89 SER A N 1
ATOM 689 C CA . SER A 1 89 ? -1.530 2.013 15.178 1.00 89.94 89 SER A CA 1
ATOM 690 C C . SER A 1 89 ? -0.894 2.931 14.131 1.00 89.94 89 SER A C 1
ATOM 692 O O . SER A 1 89 ? -1.045 2.752 12.926 1.00 89.94 89 SER A O 1
ATOM 694 N N . VAL A 1 90 ? -0.156 3.943 14.594 1.00 89.38 90 VAL A N 1
ATOM 695 C CA . VAL A 1 90 ? 0.597 4.840 13.707 1.00 89.38 90 VAL A CA 1
ATOM 696 C C . VAL A 1 90 ? 1.619 4.037 12.900 1.00 89.38 90 VAL A C 1
ATOM 698 O O . VAL A 1 90 ? 2.415 3.301 13.475 1.00 89.38 90 VAL A O 1
ATOM 701 N N . GLY A 1 91 ? 1.606 4.218 11.578 1.00 86.50 91 GLY A N 1
ATOM 702 C CA . GLY A 1 91 ? 2.488 3.514 10.645 1.00 86.50 91 GLY A CA 1
ATOM 703 C C . GLY A 1 91 ? 1.908 2.209 10.098 1.00 86.50 91 GLY A C 1
ATOM 704 O O . GLY A 1 91 ? 2.440 1.692 9.120 1.00 86.50 91 GLY A O 1
ATOM 705 N N . ASP A 1 92 ? 0.807 1.710 10.667 1.00 87.81 92 ASP A N 1
ATOM 706 C CA . ASP A 1 92 ? 0.114 0.550 10.113 1.00 87.81 92 ASP A CA 1
ATOM 707 C C . ASP A 1 92 ? -0.651 0.953 8.841 1.00 87.81 92 ASP A C 1
ATOM 709 O O . ASP A 1 92 ? -1.281 2.015 8.768 1.00 87.81 92 ASP A O 1
ATOM 713 N N . LYS A 1 93 ? -0.629 0.075 7.838 1.00 87.12 93 LYS A N 1
ATOM 714 C CA . LYS A 1 93 ? -1.485 0.185 6.656 1.00 87.12 93 LYS A CA 1
ATOM 715 C C . LYS A 1 93 ? -2.872 -0.362 6.987 1.00 87.12 93 LYS A C 1
ATOM 717 O O . LYS A 1 93 ? -2.986 -1.322 7.741 1.00 87.12 93 LYS A O 1
ATOM 722 N N . ILE A 1 94 ? -3.922 0.237 6.429 1.00 89.12 94 ILE A N 1
ATOM 723 C CA . ILE A 1 94 ? -5.300 -0.229 6.621 1.00 89.12 94 ILE A CA 1
ATOM 724 C C . ILE A 1 94 ? -5.529 -1.484 5.756 1.00 89.12 94 ILE A C 1
ATOM 726 O O . ILE A 1 94 ? -5.506 -1.348 4.535 1.00 89.12 94 ILE A O 1
ATOM 730 N N . PRO A 1 95 ? -5.748 -2.682 6.342 1.00 89.00 95 PRO A N 1
ATOM 731 C CA . PRO A 1 95 ? -5.786 -3.938 5.582 1.00 89.00 95 PRO A CA 1
ATOM 732 C C . PRO A 1 95 ? -7.134 -4.224 4.896 1.00 89.00 95 PRO A C 1
ATOM 734 O O . PRO A 1 95 ? -7.210 -5.096 4.037 1.00 89.00 95 PRO A O 1
ATOM 737 N N . ALA A 1 96 ? -8.212 -3.540 5.288 1.00 89.00 96 ALA A N 1
ATOM 738 C CA . ALA A 1 96 ? -9.543 -3.678 4.695 1.00 89.00 96 ALA A CA 1
ATOM 739 C C . ALA A 1 96 ? -10.390 -2.427 4.968 1.00 89.00 96 ALA A C 1
ATOM 741 O O . ALA A 1 96 ? -10.075 -1.641 5.864 1.00 89.00 96 ALA A O 1
ATOM 742 N N . ASP A 1 97 ? -11.501 -2.271 4.252 1.00 90.12 97 ASP A N 1
ATOM 743 C CA . ASP A 1 97 ? -12.481 -1.228 4.553 1.00 90.12 97 ASP A CA 1
ATOM 744 C C . ASP A 1 97 ? -13.147 -1.503 5.907 1.00 90.12 97 ASP A C 1
ATOM 746 O O . ASP A 1 97 ? -13.756 -2.551 6.130 1.00 90.12 97 ASP A O 1
ATOM 750 N N . MET A 1 98 ? -13.026 -0.551 6.831 1.00 89.75 98 MET A N 1
ATOM 751 C CA . MET A 1 98 ? -13.473 -0.705 8.214 1.00 89.75 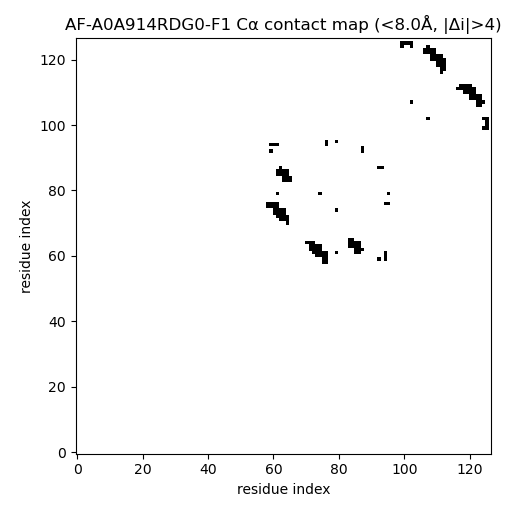98 MET A CA 1
ATOM 752 C C . MET A 1 98 ? -14.266 0.501 8.689 1.00 89.75 98 MET A C 1
ATOM 754 O O . MET A 1 98 ? -14.019 1.643 8.298 1.00 89.75 98 MET A O 1
ATOM 758 N N . ARG A 1 99 ? -15.179 0.245 9.626 1.00 91.75 99 ARG A N 1
ATOM 759 C CA . ARG A 1 99 ? -15.852 1.291 10.392 1.00 91.75 99 ARG A CA 1
ATOM 760 C C . ARG A 1 99 ? -15.101 1.530 11.697 1.00 91.75 99 ARG A C 1
ATOM 762 O O . ARG A 1 99 ? -14.843 0.593 12.445 1.00 91.75 99 ARG A O 1
ATOM 769 N N . LEU A 1 100 ? -14.787 2.791 11.989 1.00 92.31 100 LEU A N 1
ATOM 770 C CA . LEU A 1 100 ? -14.198 3.177 13.270 1.00 92.31 100 LEU A CA 1
ATOM 771 C C . LEU A 1 100 ? -15.211 2.957 14.398 1.00 92.31 100 LEU A C 1
ATOM 773 O O . LEU A 1 100 ? -16.331 3.456 14.336 1.00 92.31 100 LEU A O 1
ATOM 777 N N . ILE A 1 101 ? -14.792 2.222 15.428 1.00 91.69 101 ILE A N 1
ATOM 778 C CA . ILE A 1 101 ? -15.617 1.910 16.607 1.00 91.69 101 ILE A CA 1
ATOM 779 C C . ILE A 1 101 ? -15.153 2.729 17.813 1.00 91.69 101 ILE A C 1
ATOM 781 O O . ILE A 1 101 ? -15.964 3.223 18.591 1.00 91.69 101 ILE A O 1
ATOM 785 N N . LYS A 1 102 ? -13.833 2.870 17.987 1.00 90.69 102 LYS A N 1
ATOM 786 C CA . LYS A 1 102 ? -13.233 3.564 19.126 1.00 90.69 102 LYS A CA 1
ATOM 787 C C . LYS A 1 102 ? -11.868 4.130 18.758 1.00 90.69 102 LYS A C 1
ATOM 789 O O . LYS A 1 102 ? -11.079 3.462 18.097 1.00 90.69 102 LYS A O 1
ATOM 794 N N . ILE A 1 103 ? -11.584 5.341 19.230 1.00 92.38 103 ILE A N 1
ATOM 795 C CA . ILE A 1 103 ? -10.279 5.993 19.086 1.00 92.38 103 ILE A CA 1
ATOM 796 C C . ILE A 1 103 ? -9.620 6.017 20.469 1.00 92.38 103 ILE A C 1
ATOM 798 O O . ILE A 1 103 ? -10.188 6.549 21.420 1.00 92.38 103 ILE A O 1
ATOM 802 N N . TYR A 1 104 ? -8.443 5.398 20.591 1.00 89.44 104 TYR A N 1
ATOM 803 C CA . TYR A 1 104 ? -7.674 5.363 21.843 1.00 89.44 104 TYR A CA 1
ATOM 804 C C . TYR A 1 104 ? -6.688 6.535 21.974 1.00 89.44 104 TYR A C 1
ATOM 806 O O . TYR A 1 104 ? -6.308 6.897 23.085 1.00 89.44 104 TYR A O 1
ATOM 814 N N . SER A 1 105 ? -6.269 7.127 20.853 1.00 90.56 105 SER A N 1
ATOM 815 C CA . SER A 1 105 ? -5.430 8.327 20.804 1.00 90.56 105 SER A CA 1
ATOM 816 C C . SER A 1 105 ? -6.261 9.613 20.914 1.00 90.56 105 SER A C 1
ATOM 818 O O . SER A 1 105 ? -7.487 9.590 20.849 1.00 90.56 105 SER A O 1
ATOM 820 N N . THR A 1 106 ? -5.602 10.771 21.030 1.00 90.56 106 THR A N 1
ATOM 821 C CA . THR A 1 106 ? -6.290 12.077 21.011 1.00 90.56 106 THR A CA 1
ATOM 822 C C . THR A 1 106 ? -6.992 12.334 19.678 1.00 90.56 106 THR A C 1
ATOM 824 O O . THR A 1 106 ? -8.106 12.843 19.636 1.00 90.56 106 THR A O 1
ATOM 827 N N . THR A 1 107 ? -6.321 12.002 18.574 1.00 90.69 107 THR A N 1
ATOM 828 C CA . THR A 1 107 ? -6.863 12.071 17.214 1.00 90.69 107 THR A CA 1
ATOM 829 C C . THR A 1 107 ? -6.271 10.938 16.389 1.00 90.69 107 THR A C 1
ATOM 831 O O . THR A 1 107 ? -5.165 10.466 16.672 1.00 90.69 107 THR A O 1
ATOM 834 N N . ILE A 1 108 ? -6.998 10.507 15.363 1.00 91.38 108 ILE A N 1
ATOM 835 C CA . ILE A 1 108 ? -6.494 9.585 14.350 1.00 91.38 108 ILE A CA 1
ATOM 836 C C . ILE A 1 108 ? -6.437 10.317 13.012 1.00 91.38 108 ILE A C 1
ATOM 838 O O . ILE A 1 108 ? -7.389 10.995 12.618 1.00 91.38 108 ILE A O 1
ATOM 842 N N . ARG A 1 109 ? -5.291 10.214 12.340 1.00 91.50 109 ARG A N 1
ATOM 843 C CA . ARG A 1 109 ? -5.036 10.826 11.036 1.00 91.50 109 ARG A CA 1
ATOM 844 C C . ARG A 1 109 ? -4.719 9.720 10.050 1.00 91.50 109 ARG A C 1
ATOM 846 O O . ARG A 1 109 ? -3.868 8.885 10.342 1.00 91.50 109 ARG A O 1
ATOM 853 N N . ILE A 1 110 ? -5.397 9.724 8.911 1.00 90.12 110 ILE A N 1
ATOM 854 C CA . ILE A 1 110 ? -5.221 8.712 7.870 1.00 90.12 110 ILE A CA 1
ATOM 855 C C . ILE A 1 110 ? -4.766 9.416 6.597 1.00 90.12 110 ILE A C 1
ATOM 857 O O . ILE A 1 110 ? -5.358 10.417 6.189 1.00 90.12 110 ILE A O 1
ATOM 861 N N . ASP A 1 111 ? -3.697 8.903 5.997 1.00 91.56 111 ASP A N 1
ATOM 862 C CA . ASP A 1 111 ? -3.276 9.294 4.658 1.00 91.56 111 ASP A CA 1
ATOM 863 C C . ASP A 1 111 ? -4.168 8.580 3.638 1.00 91.56 111 ASP A C 1
ATOM 865 O O . ASP A 1 111 ? -4.222 7.351 3.592 1.00 91.56 111 ASP A O 1
ATOM 869 N N . GLN A 1 112 ? -4.915 9.365 2.864 1.00 88.88 112 GLN A N 1
ATOM 870 C CA . GLN A 1 112 ? -5.787 8.861 1.807 1.00 88.88 112 GLN A CA 1
ATOM 871 C C . GLN A 1 112 ? -5.271 9.242 0.414 1.00 88.88 112 GLN A C 1
ATOM 873 O O . GLN A 1 112 ? -6.024 9.113 -0.545 1.00 88.88 112 GLN A O 1
ATOM 878 N N . SER A 1 113 ? -4.006 9.655 0.274 1.00 90.00 113 SER A N 1
ATOM 879 C CA . SER A 1 113 ? -3.401 10.105 -0.990 1.00 90.00 113 SER A CA 1
ATOM 880 C C . SER A 1 113 ? -3.543 9.101 -2.135 1.00 90.00 113 SER A C 1
ATOM 882 O O . SER A 1 113 ? -3.761 9.503 -3.273 1.00 90.00 113 SER A O 1
ATOM 884 N N . ILE A 1 114 ? -3.509 7.800 -1.838 1.00 86.25 114 ILE A N 1
ATOM 885 C CA . ILE A 1 114 ? -3.720 6.727 -2.825 1.00 86.25 114 ILE A CA 1
ATOM 886 C C . ILE A 1 114 ? -5.154 6.739 -3.388 1.00 86.25 114 ILE A C 1
ATOM 888 O O . ILE A 1 114 ? -5.364 6.376 -4.540 1.00 86.25 114 ILE A O 1
ATOM 892 N N . LEU A 1 115 ? -6.141 7.160 -2.591 1.00 84.94 115 LEU A N 1
ATOM 893 C CA . LEU A 1 115 ? -7.559 7.177 -2.965 1.00 84.94 115 LEU A CA 1
ATOM 894 C C . LEU A 1 115 ? -8.039 8.558 -3.437 1.00 84.94 115 LEU A C 1
ATOM 896 O O . LEU A 1 115 ? -8.933 8.634 -4.275 1.00 84.94 115 LEU A O 1
ATOM 900 N N . THR A 1 116 ? -7.485 9.643 -2.891 1.00 86.19 116 THR A N 1
ATOM 901 C CA . THR A 1 116 ? -7.945 11.023 -3.132 1.00 86.19 116 THR A CA 1
ATOM 902 C C . THR A 1 116 ? -6.966 11.863 -3.947 1.00 86.19 116 THR A C 1
ATOM 904 O O . THR A 1 116 ? -7.349 12.911 -4.457 1.00 86.19 116 THR A O 1
ATOM 907 N N . GLY A 1 117 ? -5.704 11.442 -4.065 1.00 87.94 117 GLY A N 1
ATOM 908 C CA . GLY A 1 117 ? -4.629 12.239 -4.662 1.00 87.94 117 GLY A CA 1
ATOM 909 C C . GLY A 1 117 ? -4.111 13.372 -3.768 1.00 87.94 117 GLY A C 1
ATOM 910 O O . GLY A 1 117 ? -3.176 14.073 -4.150 1.00 87.94 117 GLY A O 1
ATOM 911 N N . GLU A 1 118 ? -4.674 13.558 -2.572 1.00 88.31 118 GLU A N 1
ATOM 912 C CA . GLU A 1 118 ? -4.260 14.609 -1.643 1.00 88.31 118 GLU A CA 1
ATOM 913 C C . GLU A 1 118 ? -3.241 14.070 -0.633 1.00 88.31 118 GLU A C 1
ATOM 915 O O . GLU A 1 118 ? -3.544 13.169 0.144 1.00 88.31 118 GLU A O 1
ATOM 920 N N . SER A 1 119 ? -2.037 14.650 -0.583 1.00 86.69 119 SER A N 1
ATOM 921 C CA . SER A 1 119 ? -0.990 14.261 0.385 1.00 86.69 119 SER A CA 1
ATOM 922 C C . SER A 1 119 ? -1.274 14.690 1.833 1.00 86.69 119 SER A C 1
ATOM 924 O O . SER A 1 119 ? -0.466 14.440 2.728 1.00 86.69 119 SER A O 1
ATOM 926 N N . VAL A 1 120 ? -2.379 15.398 2.086 1.00 89.94 120 VAL A N 1
ATOM 927 C CA . VAL A 1 120 ? -2.716 15.906 3.419 1.00 89.94 120 VAL A CA 1
ATOM 928 C C . VAL A 1 120 ? -3.501 14.847 4.185 1.00 89.94 120 VAL A C 1
ATOM 930 O O . VAL A 1 120 ? -4.575 14.423 3.774 1.00 89.94 120 VAL A O 1
ATOM 933 N N . SER A 1 121 ? -2.983 14.451 5.349 1.00 88.88 121 SER A N 1
ATOM 934 C CA . SER A 1 121 ? -3.670 13.491 6.216 1.00 88.88 121 SER A CA 1
ATOM 935 C C . SER A 1 121 ? -4.984 14.050 6.770 1.00 88.88 121 SER A C 1
ATOM 937 O O . SER A 1 121 ? -5.022 15.156 7.322 1.00 88.88 121 SER A O 1
ATOM 939 N N . VAL A 1 122 ? -6.044 13.245 6.686 1.00 90.56 122 VAL A N 1
ATOM 940 C CA . VAL A 1 122 ? -7.406 13.607 7.103 1.00 90.56 122 VAL A CA 1
ATOM 941 C C . VAL A 1 122 ? -7.684 13.066 8.505 1.00 90.56 122 VAL A C 1
ATOM 943 O O . VAL A 1 122 ? -7.370 11.914 8.812 1.00 90.56 122 VAL A O 1
ATOM 946 N N . ILE A 1 123 ? -8.280 13.893 9.368 1.00 92.38 123 ILE A N 1
ATOM 947 C CA . ILE A 1 123 ? -8.705 13.486 10.714 1.00 92.38 123 ILE A CA 1
ATOM 948 C C . ILE A 1 123 ? -10.015 12.703 10.602 1.00 92.38 123 ILE A C 1
ATOM 950 O O . ILE A 1 123 ? -10.943 13.148 9.925 1.00 92.38 123 ILE A O 1
ATOM 954 N N . LYS A 1 124 ? -10.104 11.544 11.263 1.00 90.38 124 LYS A N 1
ATOM 955 C CA . LYS A 1 124 ? -11.356 10.780 11.356 1.00 90.38 124 LYS A CA 1
ATOM 956 C C . LYS A 1 124 ? -11.965 10.876 12.750 1.00 90.38 124 LYS A C 1
ATOM 958 O O . LYS A 1 124 ? -11.260 11.019 13.748 1.00 90.38 124 LYS A O 1
ATOM 963 N N . HIS A 1 125 ? -13.285 10.753 12.783 1.00 89.50 125 HIS A N 1
ATOM 964 C CA . HIS A 1 125 ? -14.101 10.747 13.988 1.00 89.50 125 HIS A CA 1
ATOM 965 C C . HIS A 1 125 ? -14.949 9.473 14.011 1.00 89.50 125 HIS A C 1
ATOM 967 O O . HIS A 1 125 ? -15.234 8.894 12.962 1.00 89.50 125 HIS A O 1
ATOM 973 N N . THR A 1 126 ? -15.312 9.022 15.205 1.00 86.69 126 THR A N 1
ATOM 974 C CA . THR A 1 126 ? -16.372 8.027 15.400 1.00 86.69 126 THR A CA 1
ATOM 975 C C . THR A 1 126 ? -17.707 8.762 15.445 1.00 86.69 126 THR A C 1
ATOM 977 O O . THR A 1 126 ? -17.780 9.790 16.120 1.00 86.69 126 THR A O 1
ATOM 980 N N . ASP A 1 127 ? -18.718 8.253 14.738 1.00 68.62 127 ASP A N 1
ATOM 981 C CA . ASP A 1 127 ? -20.107 8.713 14.902 1.00 68.62 127 ASP A CA 1
ATOM 982 C C . ASP A 1 127 ? -20.651 8.348 16.292 1.00 68.62 127 ASP A C 1
ATOM 984 O O . ASP A 1 127 ? -20.269 7.264 16.802 1.00 68.62 127 ASP A O 1
#

Sequence (127 aa):
MMLIQVLALFEEHDDQTSAVTAFVEPFVILLILIANATVGVWQE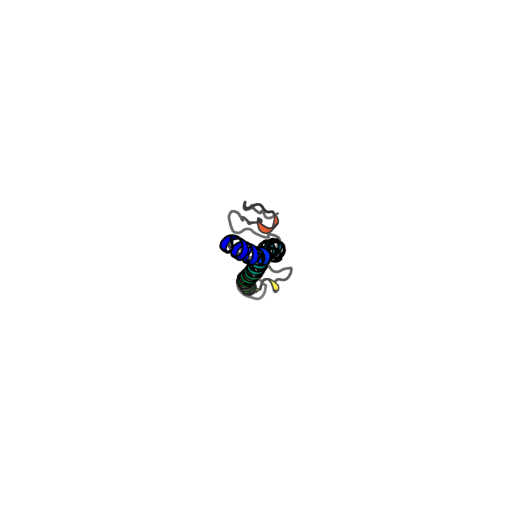RNAEGAIEALKEYEPEMAKVIREGKHGIQMIRANELVPGDIVEVSVGDKIPADMRLIKIYSTTIRIDQSILTGESVSVIKHTD

Secondary structure (DSSP, 8-state):
-HHHHHHHHHHTTSHHHHHHHHHHHHHHHHHHHHHHHHHHHHHHHHHHHHHHHHHHTSPPEEEEE-TTSSS-EEEEGGG--TT-EEE--TT----S--------SS-EEE--HHHHS--SPEEE---